Protein AF-L7FCU7-F1 (afdb_monomer_lite)

Secondary structure (DSSP, 8-state):
--SSSHHHHHHHHHHTTT---SSSB-SSGGG-SS-SS--S-----BPPPTT--------TT-------SSS--------EETTEEEEE-

pLDDT: mean 91.09, std 7.9, range [60.03, 97.75]

Structure (mmCIF, N/CA/C/O backbone):
data_AF-L7FCU7-F1
#
_entry.id   AF-L7FCU7-F1
#
loop_
_atom_site.group_PDB
_atom_site.id
_atom_site.type_symbol
_atom_site.label_atom_id
_atom_site.label_alt_id
_atom_site.label_comp_id
_atom_site.label_asym_id
_atom_site.label_entity_id
_atom_site.label_seq_id
_atom_site.pdbx_PDB_ins_code
_atom_site.Cartn_x
_atom_site.Cartn_y
_atom_site.Cartn_z
_atom_site.occupancy
_atom_site.B_iso_or_equiv
_atom_site.auth_seq_id
_atom_site.auth_comp_id
_atom_site.auth_asym_id
_atom_site.auth_atom_id
_atom_site.pdbx_PDB_model_num
ATOM 1 N N . MET A 1 1 ? -11.151 30.905 6.525 1.00 64.06 1 MET A N 1
ATOM 2 C CA . MET A 1 1 ? -12.054 29.745 6.703 1.00 64.06 1 MET A CA 1
ATOM 3 C C . MET A 1 1 ? -11.304 28.713 7.528 1.00 64.06 1 MET A C 1
ATOM 5 O O . MET A 1 1 ? -10.183 28.403 7.156 1.00 64.06 1 MET A O 1
ATOM 9 N N . GLY A 1 2 ? -11.846 28.275 8.666 1.00 87.19 2 GLY A N 1
ATOM 10 C CA . GLY A 1 2 ? -11.188 27.331 9.583 1.00 87.19 2 GLY A CA 1
ATOM 11 C C . GLY A 1 2 ? -12.038 26.084 9.823 1.00 87.19 2 GLY A C 1
ATOM 12 O O . GLY A 1 2 ? -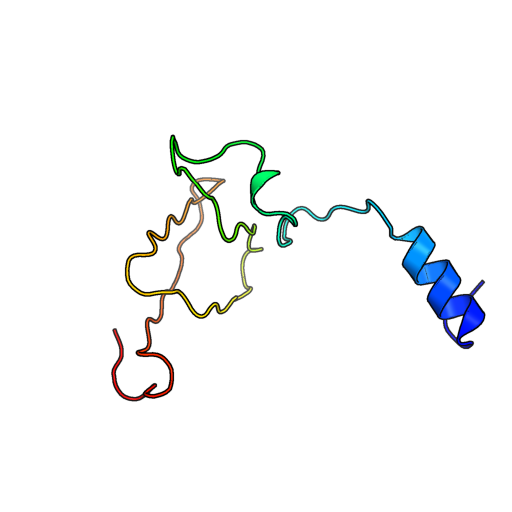13.199 26.031 9.425 1.00 87.19 2 GLY A O 1
ATOM 13 N N . THR A 1 3 ? -11.472 25.090 10.497 1.00 95.75 3 THR A N 1
ATOM 14 C CA . THR A 1 3 ? -12.103 23.783 10.752 1.00 95.75 3 THR A CA 1
ATOM 15 C C . THR A 1 3 ? -12.903 23.729 12.061 1.00 95.75 3 THR A C 1
ATOM 17 O O . THR A 1 3 ? -13.308 22.656 12.494 1.00 95.75 3 THR A O 1
ATOM 20 N N . SER A 1 4 ? -13.157 24.876 12.701 1.00 97.19 4 SER A N 1
ATOM 21 C CA . SER A 1 4 ? -13.840 24.965 14.002 1.00 97.19 4 SER A CA 1
ATOM 22 C C . SER A 1 4 ? -15.360 24.759 13.947 1.00 97.19 4 SER A C 1
ATOM 24 O O . SER A 1 4 ? -16.000 24.674 14.992 1.00 97.19 4 SER A O 1
ATOM 26 N N . THR A 1 5 ? -15.958 24.672 12.755 1.00 97.25 5 THR A N 1
ATOM 27 C CA . THR A 1 5 ? -17.368 24.297 12.557 1.00 97.25 5 THR A CA 1
ATOM 28 C C . THR A 1 5 ? -17.457 23.059 11.672 1.00 97.25 5 THR A C 1
ATOM 30 O O . THR A 1 5 ? -16.569 22.810 10.860 1.00 97.25 5 THR A O 1
ATOM 33 N N . THR A 1 6 ? -18.545 22.294 11.771 1.00 97.38 6 THR A N 1
ATOM 34 C CA . THR A 1 6 ? -18.756 21.101 10.930 1.00 97.38 6 THR A CA 1
ATOM 35 C C . THR A 1 6 ? -18.821 21.441 9.438 1.00 97.38 6 THR A C 1
ATOM 37 O O . THR A 1 6 ? -18.258 20.714 8.622 1.00 97.38 6 THR A O 1
ATOM 40 N N . TYR A 1 7 ? -19.440 22.570 9.072 1.00 97.50 7 TYR A N 1
ATOM 41 C CA . TYR A 1 7 ? -19.453 23.069 7.693 1.00 97.50 7 TYR A CA 1
ATOM 42 C C . TYR A 1 7 ? -18.051 23.459 7.213 1.00 97.50 7 TYR A C 1
ATOM 44 O O . TYR A 1 7 ? -17.633 23.005 6.152 1.00 97.50 7 TYR A O 1
ATOM 52 N N . GLY A 1 8 ? -17.295 24.213 8.018 1.00 97.69 8 GLY A N 1
ATOM 53 C CA . GLY A 1 8 ? -15.919 24.591 7.687 1.00 97.69 8 GLY A CA 1
ATOM 54 C C . GLY A 1 8 ? -14.977 23.388 7.586 1.00 97.69 8 GLY A C 1
ATOM 55 O O . GLY A 1 8 ? -14.157 23.327 6.675 1.00 97.69 8 GLY A O 1
ATOM 56 N N . ALA A 1 9 ? -15.132 22.392 8.463 1.00 96.62 9 ALA A N 1
ATOM 57 C CA . ALA A 1 9 ? -14.381 21.140 8.411 1.00 96.62 9 ALA A CA 1
ATOM 58 C C . ALA A 1 9 ? -14.706 20.319 7.154 1.00 96.62 9 ALA A C 1
ATOM 60 O O . ALA A 1 9 ? -13.794 19.815 6.501 1.00 96.62 9 ALA A O 1
ATOM 61 N N . ARG A 1 10 ? -15.987 20.222 6.773 1.00 96.75 10 ARG A N 1
ATOM 62 C CA . ARG A 1 10 ? -16.413 19.553 5.535 1.00 96.75 10 ARG A CA 1
ATOM 63 C C . ARG A 1 10 ? -15.845 20.245 4.299 1.00 96.75 10 ARG A C 1
ATOM 65 O O . ARG A 1 10 ? -15.332 19.571 3.411 1.00 96.75 10 ARG A O 1
ATOM 72 N N . ASP A 1 11 ? -15.955 21.567 4.231 1.00 97.31 11 ASP A N 1
ATOM 73 C CA . ASP A 1 11 ? -15.494 22.334 3.075 1.00 97.31 11 ASP A CA 1
ATOM 74 C C . ASP A 1 11 ? -13.959 22.271 2.968 1.00 97.31 11 ASP A C 1
ATOM 76 O O . ASP A 1 11 ? -13.430 22.061 1.879 1.00 97.31 11 ASP A O 1
ATOM 80 N N . HIS A 1 12 ? -13.248 22.322 4.102 1.00 95.69 12 HIS A N 1
ATOM 81 C CA . HIS A 1 12 ? -11.808 22.066 4.160 1.00 95.69 12 HIS A CA 1
ATOM 82 C C . HIS A 1 12 ? -11.450 20.658 3.667 1.00 95.69 12 HIS A C 1
ATOM 84 O O . HIS A 1 12 ? -10.530 20.522 2.870 1.00 95.69 12 HIS A O 1
ATOM 90 N N . ALA A 1 13 ? -12.165 19.617 4.107 1.00 93.94 13 ALA A N 1
ATOM 91 C CA . ALA A 1 13 ? -11.906 18.240 3.685 1.00 93.94 13 ALA A CA 1
ATOM 92 C C . ALA A 1 13 ? -12.099 18.050 2.173 1.00 93.94 13 ALA A C 1
ATOM 94 O O . ALA A 1 13 ? -11.260 17.435 1.525 1.00 93.94 13 ALA A O 1
ATOM 95 N N . ARG A 1 14 ? -13.157 18.633 1.596 1.00 95.56 14 ARG A N 1
ATOM 96 C CA . ARG A 1 14 ? -13.385 18.616 0.141 1.00 95.56 14 ARG A CA 1
ATOM 97 C C . ARG A 1 14 ? -12.296 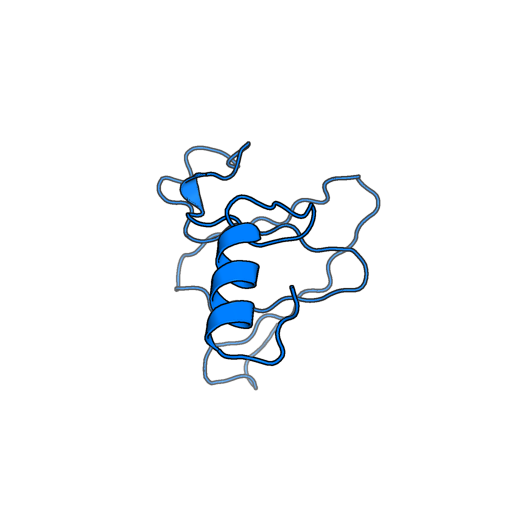19.357 -0.627 1.00 95.56 14 ARG A C 1
ATOM 99 O O . ARG A 1 14 ? -11.917 18.924 -1.702 1.00 95.56 14 ARG A O 1
ATOM 106 N N . ALA A 1 15 ? -11.754 20.436 -0.067 1.00 95.69 15 ALA A N 1
ATOM 107 C CA . ALA A 1 15 ? -10.634 21.145 -0.678 1.00 95.69 15 ALA A CA 1
ATOM 108 C C . ALA A 1 15 ? -9.323 20.332 -0.698 1.00 95.69 15 ALA A C 1
ATOM 110 O O . ALA A 1 15 ? -8.420 20.693 -1.444 1.00 95.69 15 ALA A O 1
ATOM 111 N N . GLN A 1 16 ? -9.207 19.256 0.097 1.00 92.69 16 GLN A N 1
ATOM 112 C CA . GLN A 1 16 ? -8.064 18.331 0.046 1.00 92.69 16 GLN A CA 1
ATOM 113 C C . GLN A 1 16 ? -8.231 17.222 -1.007 1.00 92.69 16 GLN A C 1
ATOM 115 O O . GLN A 1 16 ? -7.321 16.414 -1.184 1.00 92.69 16 GLN A O 1
ATOM 120 N N . GLU A 1 17 ? -9.381 17.131 -1.685 1.00 91.88 17 GLU A N 1
ATOM 121 C CA . GLU A 1 17 ? -9.614 16.112 -2.711 1.00 91.88 17 GLU A CA 1
ATOM 122 C C . GLU A 1 17 ? -8.554 16.197 -3.820 1.00 91.88 17 GLU A C 1
ATOM 124 O O . GLU A 1 17 ? -8.253 17.271 -4.339 1.00 91.88 17 GLU A O 1
ATOM 129 N N . GLY A 1 18 ? -7.961 15.052 -4.167 1.00 88.44 18 GLY A N 1
ATOM 130 C CA . GLY A 1 18 ? -6.893 14.964 -5.166 1.00 88.44 18 GLY A CA 1
ATOM 131 C C . GLY A 1 18 ? -5.501 15.373 -4.672 1.00 88.44 18 GLY A C 1
ATOM 132 O O . GLY A 1 18 ? -4.538 15.211 -5.420 1.00 88.44 18 GLY A O 1
ATOM 133 N N . ALA A 1 19 ? -5.354 15.857 -3.432 1.00 91.12 19 ALA A N 1
ATOM 134 C CA . ALA A 1 19 ? -4.037 16.097 -2.850 1.00 91.12 19 ALA A CA 1
ATOM 135 C C . ALA A 1 19 ? -3.282 14.769 -2.674 1.00 91.12 19 ALA A C 1
ATOM 137 O O . ALA A 1 19 ? -3.803 13.818 -2.089 1.00 91.12 19 ALA A O 1
ATOM 138 N N . GLN A 1 20 ? -2.043 14.720 -3.164 1.00 90.44 20 GLN A N 1
ATOM 139 C CA . GLN A 1 20 ? -1.175 13.548 -3.077 1.00 90.44 20 GLN A CA 1
ATOM 140 C C . GLN A 1 20 ? 0.083 13.872 -2.274 1.00 90.44 20 GLN A C 1
ATOM 142 O O . GLN A 1 20 ? 0.721 14.905 -2.478 1.00 90.44 20 GLN A O 1
ATOM 147 N N . ALA A 1 21 ? 0.437 12.972 -1.364 1.00 92.06 21 ALA A N 1
ATOM 148 C CA . ALA A 1 21 ? 1.710 12.960 -0.664 1.00 92.06 21 ALA A CA 1
ATOM 149 C C . ALA A 1 21 ? 2.592 11.847 -1.240 1.00 92.06 21 ALA A C 1
ATOM 151 O O . ALA A 1 21 ? 2.086 10.833 -1.712 1.00 92.06 21 ALA A O 1
ATOM 152 N N . GLU A 1 22 ? 3.913 12.016 -1.164 1.00 90.62 22 GLU A N 1
ATOM 153 C CA . GLU A 1 22 ? 4.857 10.986 -1.619 1.00 90.62 22 GLU A CA 1
ATOM 154 C C . GLU A 1 22 ? 4.660 9.664 -0.859 1.00 90.62 22 GLU A C 1
ATOM 156 O O . GLU A 1 22 ? 4.656 8.594 -1.463 1.00 90.62 22 GLU A O 1
ATOM 161 N N . ALA A 1 23 ? 4.465 9.749 0.460 1.00 93.81 23 ALA A N 1
ATOM 162 C CA . ALA A 1 23 ? 4.233 8.612 1.341 1.00 93.81 23 ALA A CA 1
ATOM 163 C C . ALA A 1 23 ? 2.753 8.523 1.732 1.00 93.81 23 ALA A C 1
ATOM 165 O O . ALA A 1 23 ? 2.324 9.127 2.718 1.00 93.81 23 ALA A O 1
ATOM 166 N N . MET A 1 24 ? 1.967 7.804 0.931 1.00 93.88 24 MET A N 1
ATOM 167 C CA . MET A 1 24 ? 0.566 7.509 1.223 1.00 93.88 24 MET A CA 1
ATOM 168 C C . MET A 1 24 ? 0.094 6.218 0.533 1.00 93.88 24 MET A C 1
ATOM 170 O O . MET A 1 24 ? 0.711 5.782 -0.446 1.00 93.88 24 MET A O 1
ATOM 174 N N . PRO A 1 25 ? -1.018 5.614 0.991 1.00 94.06 25 PRO A N 1
ATOM 175 C CA . PRO A 1 25 ? -1.701 4.561 0.249 1.00 94.06 25 PRO A CA 1
ATOM 176 C C . PRO A 1 25 ? -2.259 5.071 -1.083 1.00 94.06 25 PRO A C 1
ATOM 178 O O . PRO A 1 25 ? -2.854 6.148 -1.139 1.00 94.06 25 PRO A O 1
ATOM 181 N N . VAL A 1 26 ? -2.152 4.260 -2.135 1.00 92.94 26 VAL A N 1
ATOM 182 C CA . VAL A 1 26 ? -2.821 4.516 -3.417 1.00 92.94 26 VAL A CA 1
ATOM 183 C C . VAL A 1 26 ? -4.187 3.837 -3.418 1.00 92.94 26 VAL A C 1
ATOM 185 O O . VAL A 1 26 ? -4.305 2.635 -3.163 1.00 92.94 26 VAL A O 1
ATOM 188 N N . VAL A 1 27 ? -5.236 4.624 -3.669 1.00 91.62 27 VAL A N 1
ATOM 189 C CA . VAL A 1 27 ? -6.632 4.179 -3.605 1.00 91.62 27 VAL A CA 1
ATOM 190 C C . VAL A 1 27 ? -7.385 4.661 -4.851 1.00 91.62 27 VAL A C 1
ATOM 192 O O . VAL A 1 27 ? -7.545 5.871 -4.999 1.00 91.62 27 VAL A O 1
ATOM 195 N N . PRO A 1 28 ? -7.909 3.747 -5.692 1.00 91.12 28 PRO A N 1
ATOM 196 C CA . PRO A 1 28 ? -7.764 2.288 -5.628 1.00 91.12 28 PRO A CA 1
ATOM 197 C C . PRO A 1 28 ? -6.323 1.823 -5.893 1.00 91.12 28 PRO A C 1
ATOM 199 O O . PRO A 1 28 ? -5.589 2.448 -6.645 1.00 91.12 28 PRO A O 1
ATOM 202 N N . ALA A 1 29 ? -5.923 0.677 -5.331 1.00 91.44 29 ALA A N 1
ATOM 203 C CA . ALA A 1 29 ? -4.563 0.149 -5.507 1.00 91.44 29 ALA A CA 1
ATOM 204 C C . ALA A 1 29 ? -4.194 -0.097 -6.984 1.00 91.44 29 ALA A C 1
ATOM 206 O O . ALA A 1 29 ? -3.027 -0.016 -7.349 1.00 91.44 29 ALA A O 1
ATOM 207 N N . ALA A 1 30 ? -5.185 -0.350 -7.843 1.00 88.25 30 ALA A N 1
ATOM 208 C CA . ALA A 1 30 ? -4.995 -0.487 -9.285 1.00 88.25 30 ALA A CA 1
ATOM 209 C C . ALA A 1 30 ? -4.384 0.761 -9.956 1.00 88.25 30 ALA A C 1
ATOM 211 O O . ALA A 1 30 ? -3.793 0.623 -11.023 1.00 88.25 30 ALA A O 1
ATOM 212 N N . ASP A 1 31 ? -4.462 1.933 -9.319 1.00 90.19 31 ASP A N 1
ATOM 213 C CA . ASP A 1 31 ? -3.899 3.187 -9.832 1.00 90.19 31 ASP A CA 1
ATOM 214 C C . ASP A 1 31 ? -2.396 3.331 -9.529 1.00 90.19 31 ASP A C 1
ATOM 216 O O . ASP A 1 31 ? -1.791 4.364 -9.821 1.00 90.19 31 ASP A O 1
ATOM 220 N N . TRP A 1 32 ? -1.760 2.309 -8.940 1.00 90.50 32 TRP A N 1
ATOM 221 C CA . TRP A 1 32 ? -0.317 2.315 -8.717 1.00 90.50 32 TRP A CA 1
ATOM 222 C C . TRP A 1 32 ? 0.434 2.453 -10.058 1.00 90.50 32 TRP A C 1
ATOM 224 O O . TRP A 1 32 ? 0.245 1.622 -10.948 1.00 90.50 32 TRP A O 1
ATOM 234 N N . PRO A 1 33 ? 1.319 3.456 -10.220 1.00 85.12 33 PRO A N 1
ATOM 235 C CA . PRO A 1 33 ? 1.802 3.881 -11.538 1.00 85.12 33 PRO A CA 1
ATOM 236 C C . PRO A 1 33 ? 2.716 2.867 -12.239 1.00 85.12 33 PRO A C 1
ATOM 238 O O . PRO A 1 33 ? 2.807 2.863 -13.465 1.00 85.12 33 PRO A O 1
ATOM 241 N N . ALA A 1 34 ? 3.401 2.008 -11.481 1.00 84.25 34 ALA A N 1
ATOM 242 C CA . ALA A 1 34 ? 4.332 1.014 -12.013 1.00 84.25 34 ALA A CA 1
ATOM 243 C C . ALA A 1 34 ? 4.107 -0.347 -11.330 1.00 84.25 34 ALA A C 1
ATOM 245 O O . ALA A 1 34 ? 4.863 -0.722 -10.426 1.00 84.25 34 ALA A O 1
ATOM 246 N N . PRO A 1 35 ? 3.033 -1.078 -11.684 1.00 82.06 35 PRO A N 1
ATOM 247 C CA . PRO A 1 35 ? 2.706 -2.335 -11.032 1.00 82.06 35 PRO A CA 1
ATOM 248 C C . PRO A 1 35 ? 3.756 -3.419 -11.357 1.00 82.06 35 PRO A C 1
ATOM 250 O O . PRO A 1 35 ? 4.181 -3.549 -12.505 1.00 82.06 35 PRO A O 1
ATOM 253 N N . PRO A 1 36 ? 4.178 -4.225 -10.365 1.00 74.44 36 PRO A N 1
ATOM 254 C CA . PRO A 1 36 ? 5.362 -5.083 -10.461 1.00 74.44 36 PRO A CA 1
ATOM 255 C C . PRO A 1 36 ? 5.378 -6.267 -11.462 1.00 74.44 36 PRO A C 1
ATOM 257 O O . PRO A 1 36 ? 6.393 -6.966 -11.505 1.00 74.44 36 PRO A O 1
ATOM 260 N N . CYS A 1 37 ? 4.299 -6.518 -12.213 1.00 66.75 37 CYS A N 1
ATOM 261 C CA . CYS A 1 37 ? 4.125 -7.359 -13.422 1.00 66.75 37 CYS A CA 1
ATOM 262 C C . CYS A 1 37 ? 2.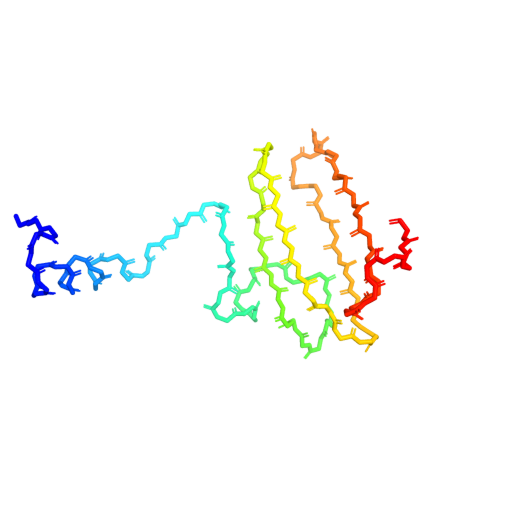615 -7.668 -13.556 1.00 66.75 37 CYS A C 1
ATOM 264 O O . CYS A 1 37 ? 1.813 -6.926 -12.991 1.00 66.75 37 CYS A O 1
ATOM 266 N N . ALA A 1 38 ? 2.207 -8.735 -14.267 1.00 62.84 38 ALA A N 1
ATOM 267 C CA . ALA A 1 38 ? 0.823 -9.223 -14.396 1.00 62.84 38 ALA A CA 1
ATOM 268 C C . ALA A 1 38 ? 0.226 -9.716 -13.057 1.00 62.84 38 ALA A C 1
ATOM 270 O O . ALA A 1 38 ? -0.275 -10.832 -12.960 1.00 62.84 38 ALA A O 1
ATOM 271 N N . ALA A 1 39 ? 0.264 -8.881 -12.017 1.00 60.03 39 ALA A N 1
ATOM 272 C CA . ALA A 1 39 ? -0.239 -9.151 -10.678 1.00 60.03 39 ALA A CA 1
ATOM 273 C C . ALA A 1 39 ? -1.733 -9.504 -10.668 1.00 60.03 39 ALA A C 1
ATOM 275 O O . ALA A 1 39 ? -2.233 -9.950 -9.643 1.00 60.03 39 ALA A O 1
ATOM 276 N N . GLY A 1 40 ? -2.442 -9.312 -11.789 1.00 61.53 40 GLY A N 1
ATOM 277 C CA . GLY A 1 40 ? -3.829 -9.716 -12.032 1.00 61.53 40 GLY A CA 1
ATOM 278 C C . GLY A 1 40 ? -4.855 -8.937 -11.209 1.00 61.53 40 GLY A C 1
ATOM 279 O O . GLY A 1 40 ? -5.949 -8.679 -11.692 1.00 61.53 40 GLY A O 1
ATOM 280 N N . HIS A 1 41 ? -4.490 -8.534 -9.991 1.00 77.12 41 HIS A N 1
ATOM 281 C CA . HIS A 1 41 ? -5.293 -7.826 -9.014 1.00 77.12 41 HIS A CA 1
ATOM 282 C C . HIS A 1 41 ? -4.378 -7.274 -7.903 1.00 77.12 41 HIS A C 1
ATOM 284 O O . HIS A 1 41 ? -4.075 -7.961 -6.926 1.00 77.12 41 HIS A O 1
ATOM 290 N N . LEU A 1 42 ? -3.924 -6.021 -8.026 1.00 89.06 42 LEU A N 1
ATOM 291 C CA . LEU A 1 42 ? -3.250 -5.356 -6.909 1.00 89.06 42 LEU A CA 1
ATOM 292 C C . LEU A 1 42 ? -4.302 -5.005 -5.851 1.00 89.06 42 LEU A C 1
ATOM 294 O O . LEU A 1 42 ? -5.221 -4.233 -6.111 1.00 89.06 42 LEU A O 1
ATOM 298 N N . VAL A 1 43 ? -4.197 -5.612 -4.669 1.00 90.81 43 VAL A N 1
ATOM 299 C CA . VAL A 1 43 ? -5.176 -5.432 -3.577 1.00 90.81 43 VAL A CA 1
ATOM 300 C C . VAL A 1 43 ? -4.791 -4.318 -2.602 1.00 90.81 43 VAL A C 1
ATOM 302 O O . VAL A 1 43 ? -5.621 -3.868 -1.813 1.00 90.81 43 VAL A O 1
ATOM 305 N N . TRP A 1 44 ? -3.530 -3.887 -2.633 1.00 92.38 44 TRP A N 1
ATOM 306 C CA . TRP A 1 44 ? -2.983 -2.825 -1.794 1.00 92.38 44 TRP A CA 1
ATOM 307 C C . TRP A 1 44 ? -1.657 -2.323 -2.379 1.00 92.38 44 TRP A C 1
ATOM 309 O O . TRP A 1 44 ? -0.870 -3.124 -2.884 1.00 92.38 44 TRP A O 1
ATOM 319 N N . ALA A 1 45 ? -1.428 -1.013 -2.296 1.00 93.81 45 ALA A N 1
ATOM 320 C CA . ALA A 1 45 ? -0.167 -0.360 -2.629 1.00 93.81 45 ALA A CA 1
ATOM 321 C C . ALA A 1 45 ? -0.002 0.909 -1.785 1.00 93.81 45 ALA A C 1
ATOM 323 O O . ALA A 1 45 ? -0.962 1.658 -1.591 1.00 93.81 45 ALA A O 1
ATOM 324 N N . GLU A 1 46 ? 1.204 1.139 -1.274 1.00 94.75 46 GLU A N 1
ATOM 325 C CA . GLU A 1 46 ? 1.528 2.272 -0.408 1.00 94.75 46 GLU A CA 1
ATOM 326 C C . GLU A 1 46 ? 3.033 2.552 -0.448 1.00 94.75 46 GLU A C 1
ATOM 328 O O . GLU A 1 46 ? 3.843 1.622 -0.457 1.00 94.75 46 GLU A O 1
ATOM 333 N N . THR A 1 47 ? 3.398 3.833 -0.425 1.00 95.12 47 THR A N 1
ATOM 334 C CA . THR A 1 47 ? 4.778 4.271 -0.188 1.00 95.12 47 THR A CA 1
ATOM 335 C C . THR A 1 47 ? 4.955 4.596 1.290 1.00 95.12 47 THR A C 1
ATOM 337 O O . THR A 1 47 ? 4.190 5.379 1.852 1.00 95.12 47 THR A O 1
ATOM 340 N N . LEU A 1 48 ? 5.995 4.044 1.913 1.00 93.56 48 LEU A N 1
ATOM 341 C CA . LEU A 1 48 ? 6.315 4.29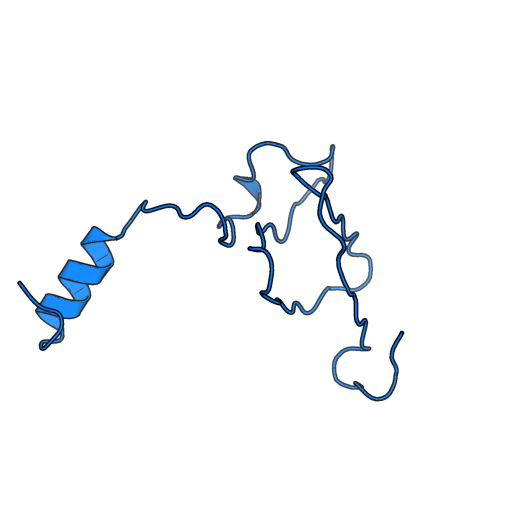3 3.317 1.00 93.56 48 LEU A CA 1
ATOM 342 C C . LEU A 1 48 ? 7.463 5.290 3.437 1.00 93.56 48 LEU A C 1
ATOM 344 O O . LEU A 1 48 ? 8.536 5.086 2.873 1.00 93.56 48 LEU A O 1
ATOM 348 N N . ALA A 1 49 ? 7.247 6.353 4.208 1.00 93.44 49 ALA A N 1
ATOM 349 C CA . ALA A 1 49 ? 8.312 7.285 4.550 1.00 93.44 49 ALA A CA 1
ATOM 350 C C . ALA A 1 49 ? 9.333 6.626 5.493 1.00 93.44 49 ALA A C 1
ATOM 352 O O . ALA A 1 49 ? 8.969 5.887 6.411 1.00 93.44 49 ALA A O 1
ATOM 353 N N . GLY A 1 50 ? 10.615 6.952 5.318 1.00 91.81 50 GLY A N 1
ATOM 354 C CA . GLY A 1 50 ? 11.675 6.509 6.227 1.00 91.81 50 GLY A CA 1
ATOM 355 C C . GLY A 1 50 ? 11.382 6.883 7.686 1.00 91.81 50 GLY A C 1
ATOM 356 O O . GLY A 1 50 ? 10.786 7.924 7.963 1.00 91.81 50 GLY A O 1
ATOM 357 N N . GLY A 1 51 ? 11.761 6.011 8.623 1.00 92.31 51 GLY A N 1
ATOM 358 C CA . GLY A 1 51 ? 11.509 6.205 10.057 1.00 92.31 51 GLY A CA 1
ATOM 359 C C . GLY A 1 51 ? 10.055 5.993 10.500 1.00 92.31 51 GLY A C 1
ATOM 360 O O . GLY A 1 51 ? 9.749 6.202 11.671 1.00 92.31 51 GLY A O 1
ATOM 361 N N . ASN A 1 52 ? 9.169 5.570 9.595 1.00 93.69 52 ASN A N 1
ATOM 362 C CA . ASN A 1 52 ? 7.781 5.232 9.905 1.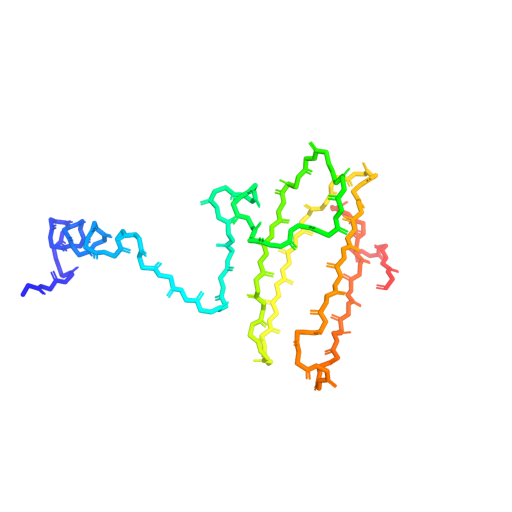00 93.69 52 ASN A CA 1
ATOM 363 C C . ASN A 1 52 ? 7.549 3.716 9.849 1.00 93.69 52 ASN A C 1
ATOM 365 O O . ASN A 1 52 ? 8.451 2.931 9.557 1.00 93.69 52 ASN A O 1
ATOM 369 N N . TYR A 1 53 ? 6.320 3.305 10.147 1.00 94.44 53 TYR A N 1
ATOM 370 C CA . TYR A 1 53 ? 5.873 1.919 10.095 1.00 94.44 53 TYR A CA 1
ATOM 371 C C . TYR A 1 53 ? 4.469 1.838 9.490 1.00 94.44 53 TYR A C 1
ATOM 373 O O . TYR A 1 53 ? 3.711 2.806 9.514 1.00 94.44 53 TYR A O 1
ATOM 381 N N . THR A 1 54 ? 4.111 0.657 8.991 1.00 94.81 54 THR A N 1
ATOM 382 C CA . THR A 1 54 ? 2.737 0.311 8.609 1.00 94.81 54 THR A CA 1
ATOM 383 C C . THR A 1 54 ? 2.411 -1.100 9.087 1.00 94.81 54 THR A C 1
ATOM 385 O O . THR A 1 54 ? 3.302 -1.861 9.468 1.00 94.81 54 THR A O 1
ATOM 388 N N . HIS A 1 55 ? 1.131 -1.455 9.069 1.00 94.62 55 HIS A N 1
ATOM 389 C CA . HIS A 1 55 ? 0.672 -2.815 9.312 1.00 94.62 55 HIS A CA 1
ATOM 390 C C . HIS A 1 55 ? -0.488 -3.146 8.376 1.00 94.62 55 HIS A C 1
ATOM 392 O O . HIS A 1 55 ? -1.323 -2.298 8.054 1.00 94.62 55 HIS A O 1
ATOM 398 N N . ARG A 1 56 ? -0.561 -4.405 7.945 1.00 94.81 56 ARG A N 1
ATOM 399 C CA . ARG A 1 56 ? -1.623 -4.880 7.062 1.00 94.81 56 ARG A CA 1
ATOM 400 C C . ARG A 1 56 ? -1.917 -6.344 7.349 1.00 94.81 56 ARG A C 1
ATOM 402 O O . ARG A 1 56 ? -1.000 -7.155 7.435 1.00 94.81 56 ARG A O 1
ATOM 409 N N . VAL A 1 57 ? -3.198 -6.681 7.465 1.00 95.50 57 VAL A N 1
ATOM 410 C CA . VAL A 1 57 ? -3.645 -8.078 7.437 1.00 95.50 57 VAL A CA 1
ATOM 411 C C . VAL A 1 57 ? -3.728 -8.508 5.976 1.00 95.50 57 VAL A C 1
ATOM 413 O O . VAL A 1 57 ? -4.374 -7.839 5.169 1.00 95.50 57 VAL A O 1
ATOM 416 N N . LEU A 1 58 ? -3.060 -9.608 5.636 1.00 92.94 58 LEU A N 1
ATOM 417 C CA . LEU A 1 58 ? -3.026 -10.159 4.284 1.00 92.94 58 LEU A CA 1
ATOM 418 C C . LEU A 1 58 ? -3.839 -11.452 4.222 1.00 92.94 58 LEU A C 1
ATOM 420 O O . LEU A 1 58 ? -3.852 -12.241 5.169 1.00 92.94 58 LEU A O 1
ATOM 424 N N . ALA A 1 59 ? -4.508 -11.680 3.093 1.00 93.56 59 ALA A N 1
ATOM 425 C CA . 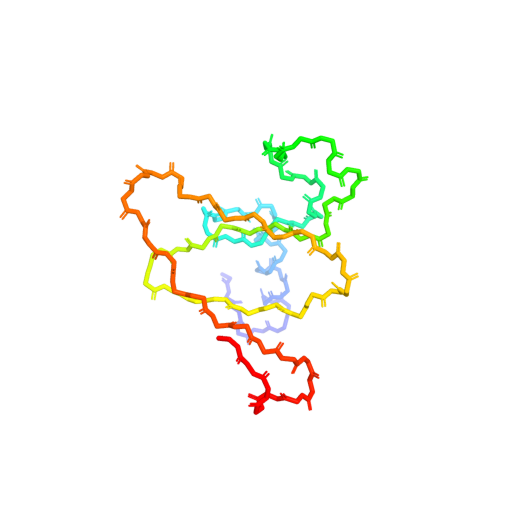ALA A 1 59 ? -5.168 -12.951 2.845 1.00 93.56 59 ALA A CA 1
ATOM 426 C C . ALA A 1 59 ? -4.123 -14.048 2.583 1.00 93.56 59 ALA A C 1
ATOM 428 O O . ALA A 1 59 ? -3.013 -13.798 2.107 1.00 93.56 59 ALA A O 1
ATOM 429 N N . ARG A 1 60 ? -4.485 -15.302 2.866 1.00 92.88 60 ARG A N 1
ATOM 430 C CA . ARG A 1 60 ? -3.649 -16.449 2.494 1.00 92.88 60 ARG A CA 1
ATOM 431 C C . ARG A 1 60 ? -3.436 -16.452 0.976 1.00 92.88 60 ARG A C 1
ATOM 433 O O . ARG A 1 60 ? -4.402 -16.368 0.227 1.00 92.88 60 ARG A O 1
ATOM 440 N N . GLY A 1 61 ? -2.186 -16.614 0.546 1.00 90.88 61 GLY A N 1
ATOM 441 C CA . GLY A 1 61 ? -1.817 -16.643 -0.873 1.00 90.88 61 GLY A CA 1
ATOM 442 C C . GLY A 1 61 ? -1.508 -15.271 -1.478 1.00 90.88 61 GLY A C 1
ATOM 443 O O . GLY A 1 61 ? -1.158 -15.211 -2.651 1.00 90.88 61 GLY A O 1
ATOM 444 N N . THR A 1 62 ? -1.599 -14.180 -0.708 1.00 90.25 62 THR A N 1
ATOM 445 C CA . THR A 1 62 ? -1.118 -12.866 -1.151 1.00 90.25 62 THR A CA 1
ATOM 446 C C . THR A 1 62 ? 0.409 -12.856 -1.273 1.00 90.25 62 THR A C 1
ATOM 448 O O . THR A 1 62 ? 1.112 -13.230 -0.335 1.00 90.25 62 THR A O 1
ATOM 451 N N . GLU A 1 63 ? 0.917 -12.379 -2.410 1.00 90.19 63 GLU A N 1
ATOM 452 C CA . GLU A 1 63 ? 2.332 -12.049 -2.599 1.00 90.19 63 GLU A CA 1
ATOM 453 C C . GLU A 1 63 ? 2.592 -10.613 -2.122 1.00 90.19 63 GLU A C 1
ATOM 455 O O . GLU A 1 63 ? 1.885 -9.684 -2.517 1.00 90.19 63 GLU A O 1
ATOM 460 N N . LEU A 1 64 ? 3.607 -10.428 -1.274 1.00 90.19 64 LEU A N 1
ATOM 461 C CA . LEU A 1 64 ? 4.072 -9.112 -0.839 1.00 90.19 64 LEU A CA 1
ATOM 462 C C . LEU A 1 64 ? 5.398 -8.790 -1.528 1.00 90.19 64 LEU A C 1
ATOM 464 O O . LEU A 1 64 ? 6.367 -9.537 -1.392 1.00 90.19 64 LEU A O 1
ATOM 468 N N . ARG A 1 65 ? 5.458 -7.641 -2.207 1.00 90.81 65 ARG A N 1
ATOM 469 C CA . ARG A 1 65 ? 6.701 -7.076 -2.734 1.00 90.81 65 ARG A CA 1
ATOM 470 C C . ARG A 1 65 ? 7.069 -5.822 -1.960 1.00 90.81 65 ARG A C 1
ATOM 472 O O . ARG A 1 65 ? 6.247 -4.927 -1.801 1.00 90.81 65 ARG A O 1
ATOM 479 N N . LEU A 1 66 ? 8.322 -5.761 -1.526 1.00 91.75 66 LEU A N 1
ATOM 480 C CA . LEU A 1 66 ? 8.930 -4.574 -0.941 1.00 91.75 66 LEU A CA 1
ATOM 481 C C . LEU A 1 66 ? 9.985 -4.069 -1.912 1.00 91.75 66 LEU A C 1
ATOM 483 O O . LEU A 1 66 ? 10.775 -4.850 -2.443 1.00 91.75 66 LEU A O 1
ATOM 487 N N . THR A 1 67 ? 9.964 -2.772 -2.182 1.00 91.81 67 THR A N 1
ATOM 488 C CA . THR A 1 67 ? 10.891 -2.137 -3.113 1.00 91.81 67 THR A CA 1
ATOM 489 C C . THR A 1 67 ? 11.522 -0.956 -2.413 1.00 91.81 67 THR A C 1
ATOM 491 O O . THR A 1 67 ? 10.830 -0.020 -2.021 1.00 91.81 67 THR A O 1
ATOM 494 N N . ASP A 1 68 ? 12.838 -1.018 -2.255 1.00 93.31 68 ASP A N 1
ATOM 495 C CA . ASP A 1 68 ? 13.620 0.156 -1.914 1.00 93.31 68 ASP A CA 1
ATOM 496 C C . ASP A 1 68 ? 13.693 1.056 -3.152 1.00 93.31 68 ASP A C 1
ATOM 498 O O . ASP A 1 68 ? 14.324 0.717 -4.153 1.00 93.31 68 ASP A O 1
ATOM 502 N N . LEU A 1 69 ? 12.975 2.178 -3.096 1.00 91.06 69 LEU A N 1
ATOM 503 C CA . LEU A 1 69 ? 12.828 3.096 -4.223 1.00 91.06 69 LEU A CA 1
ATOM 504 C C . LEU A 1 69 ? 14.115 3.868 -4.533 1.00 91.06 69 LEU A C 1
ATOM 506 O O . LEU A 1 69 ? 14.272 4.346 -5.656 1.00 91.06 69 LEU A O 1
ATOM 510 N N . ARG A 1 70 ? 15.003 4.036 -3.546 1.00 92.19 70 ARG A N 1
ATOM 511 C CA . ARG A 1 70 ? 16.189 4.902 -3.646 1.00 92.19 70 ARG A CA 1
ATOM 512 C C . ARG A 1 70 ? 17.506 4.138 -3.487 1.00 92.19 70 ARG A C 1
ATOM 514 O O . ARG A 1 70 ? 18.550 4.673 -3.848 1.00 92.19 70 ARG A O 1
ATOM 521 N N . GLY A 1 71 ? 17.458 2.884 -3.044 1.00 95.44 71 GLY A N 1
ATOM 522 C CA . GLY A 1 71 ? 18.630 2.021 -2.878 1.00 95.44 71 GLY A CA 1
ATOM 523 C C . GLY A 1 71 ? 19.390 2.255 -1.568 1.00 95.44 71 GLY A C 1
ATOM 524 O O . GLY A 1 71 ? 20.518 1.781 -1.432 1.00 95.44 71 GLY A O 1
ATOM 525 N N . ASP A 1 72 ? 18.810 3.015 -0.638 1.00 94.81 72 ASP A N 1
ATOM 526 C CA . ASP A 1 72 ? 19.388 3.383 0.654 1.00 94.81 72 ASP A CA 1
ATOM 527 C C . ASP A 1 72 ? 18.497 3.004 1.853 1.00 94.81 72 ASP A C 1
ATOM 529 O O . ASP A 1 72 ? 18.739 3.454 2.977 1.00 94.81 72 ASP A O 1
ATOM 533 N N . ALA A 1 73 ? 17.490 2.150 1.643 1.00 93.00 73 ALA A N 1
ATOM 534 C CA . ALA A 1 73 ? 16.525 1.751 2.658 1.00 93.00 73 ALA A CA 1
ATOM 535 C C . ALA A 1 73 ? 16.628 0.264 3.037 1.00 93.00 73 ALA A C 1
ATOM 537 O O . ALA A 1 73 ? 16.807 -0.626 2.209 1.00 93.00 73 ALA A O 1
ATOM 538 N N . CYS A 1 74 ? 16.399 -0.019 4.320 1.00 93.44 74 CYS A N 1
ATOM 539 C CA . CYS A 1 74 ? 16.187 -1.368 4.843 1.00 93.44 74 CYS A CA 1
ATOM 540 C C . CYS A 1 74 ? 14.842 -1.426 5.569 1.00 93.44 74 CYS A C 1
ATOM 542 O O . CYS A 1 74 ? 14.533 -0.557 6.385 1.00 93.44 74 CYS A O 1
ATOM 544 N N . ALA A 1 75 ? 14.056 -2.471 5.308 1.00 93.19 75 ALA A N 1
ATOM 545 C CA . ALA A 1 75 ? 12.795 -2.711 5.999 1.00 93.19 75 ALA A CA 1
ATOM 546 C C . ALA A 1 75 ? 12.973 -3.753 7.109 1.00 93.19 75 ALA A C 1
ATOM 548 O O . ALA A 1 75 ? 13.500 -4.842 6.877 1.00 93.19 75 ALA A O 1
ATOM 549 N N . HIS A 1 76 ? 12.474 -3.443 8.305 1.00 94.31 76 HIS A N 1
ATOM 550 C CA . HIS A 1 76 ? 12.277 -4.433 9.359 1.00 94.31 76 HIS A CA 1
ATOM 551 C C . HIS A 1 76 ? 10.863 -5.000 9.244 1.00 94.31 76 HIS A C 1
ATOM 553 O O . HIS A 1 76 ? 9.888 -4.250 9.278 1.00 94.31 76 HIS A O 1
ATOM 559 N N . LEU A 1 77 ? 10.752 -6.319 9.100 1.00 94.31 77 LEU A N 1
ATOM 560 C CA . LEU A 1 77 ? 9.478 -7.011 8.931 1.00 94.31 77 LEU A CA 1
ATOM 561 C C . LEU A 1 77 ? 9.208 -7.896 10.135 1.00 94.31 77 LEU A C 1
ATOM 563 O O . LEU A 1 77 ? 10.090 -8.617 10.591 1.00 94.31 77 LEU A O 1
ATOM 567 N N . LEU A 1 78 ? 7.967 -7.850 10.603 1.00 95.56 78 LEU A N 1
ATOM 568 C CA . LEU A 1 78 ? 7.424 -8.762 11.597 1.00 95.56 78 LEU A CA 1
ATOM 569 C C . LEU A 1 78 ? 6.188 -9.400 10.977 1.00 95.56 78 LEU A C 1
ATOM 571 O O . LEU A 1 78 ? 5.283 -8.680 10.543 1.00 95.56 78 LEU A O 1
ATOM 575 N N . LEU A 1 79 ? 6.146 -10.730 10.906 1.00 95.69 79 LEU A N 1
ATOM 576 C CA . LEU A 1 79 ? 4.993 -11.439 10.357 1.00 95.69 79 LEU A CA 1
ATOM 577 C C . LEU A 1 79 ? 4.302 -12.208 11.469 1.00 95.69 79 LEU A C 1
ATOM 579 O O . LEU A 1 79 ? 4.896 -13.065 12.112 1.00 95.69 79 LEU A O 1
ATOM 583 N N . PHE A 1 80 ? 3.018 -11.930 11.654 1.00 97.00 80 PHE A N 1
ATOM 584 C CA . PHE A 1 80 ? 2.186 -12.570 12.662 1.00 97.00 80 PHE A CA 1
ATOM 585 C C . PHE A 1 80 ? 1.105 -13.403 11.989 1.00 97.00 80 PHE A C 1
ATOM 587 O O . PHE A 1 80 ? 0.546 -13.005 10.963 1.00 97.00 80 PHE A O 1
ATOM 594 N N . VAL A 1 81 ? 0.747 -14.527 12.603 1.00 96.62 81 VAL A N 1
ATOM 595 C CA . VAL A 1 81 ? -0.512 -15.191 12.277 1.00 96.62 81 VAL A CA 1
ATOM 596 C C . VAL A 1 81 ? -1.655 -14.303 12.770 1.00 96.62 81 VAL A C 1
ATOM 598 O O . VAL A 1 81 ? -1.716 -13.957 13.953 1.00 96.62 81 VAL A O 1
ATOM 601 N N . ALA A 1 82 ? -2.558 -13.924 11.862 1.00 95.75 82 ALA A N 1
ATOM 602 C CA . ALA A 1 82 ? -3.726 -13.113 12.200 1.00 95.75 82 ALA A CA 1
ATOM 603 C C . ALA A 1 82 ? -4.513 -13.754 13.357 1.00 95.75 82 ALA A C 1
ATOM 605 O O . ALA A 1 82 ? -4.672 -14.976 13.409 1.00 95.75 82 ALA A O 1
ATOM 606 N N . ASP A 1 83 ? -4.932 -12.920 14.311 1.00 94.62 83 ASP A N 1
ATOM 607 C CA . ASP A 1 83 ? -5.641 -13.297 15.544 1.00 94.62 83 ASP A CA 1
ATOM 608 C C . ASP A 1 83 ? -4.864 -14.216 16.513 1.00 94.62 83 ASP A C 1
ATOM 610 O O . ASP A 1 83 ? -5.370 -14.564 17.580 1.00 94.62 83 ASP A O 1
ATOM 614 N N . ARG A 1 84 ? -3.613 -14.581 16.191 1.00 96.88 84 ARG A N 1
ATOM 615 C CA . ARG A 1 84 ? -2.713 -15.392 17.031 1.00 96.88 84 ARG A CA 1
ATOM 616 C C . ARG A 1 84 ? -1.286 -14.819 17.033 1.00 96.88 84 ARG A C 1
ATOM 618 O O . ARG A 1 84 ? -0.351 -15.492 16.606 1.00 96.88 84 ARG A O 1
ATOM 625 N N . PRO A 1 85 ? -1.072 -13.592 17.547 1.00 92.38 85 PRO A N 1
ATOM 626 C CA . PRO A 1 85 ? 0.206 -12.870 17.438 1.00 92.38 85 PRO A CA 1
ATOM 627 C C . PRO A 1 85 ? 1.381 -13.506 18.212 1.00 92.38 85 PRO A C 1
ATOM 629 O O . PRO A 1 85 ? 2.526 -13.053 18.124 1.00 92.38 85 PRO A O 1
ATOM 632 N N . TRP A 1 86 ? 1.129 -14.557 18.993 1.00 96.56 86 TRP A N 1
ATOM 633 C CA . TRP A 1 86 ? 2.192 -15.374 19.579 1.00 96.56 86 TRP A CA 1
ATOM 634 C C . TRP A 1 86 ? 2.867 -16.298 18.551 1.00 96.56 86 TRP A C 1
ATOM 636 O O . TRP A 1 86 ? 4.023 -16.655 18.754 1.00 96.56 86 TRP A O 1
ATOM 646 N N . GLU A 1 87 ? 2.199 -16.640 17.446 1.00 97.75 87 GLU A N 1
ATOM 647 C CA . GLU A 1 87 ? 2.783 -17.341 16.295 1.00 97.75 87 GLU A CA 1
ATOM 648 C C . GLU A 1 87 ? 3.326 -16.302 15.300 1.00 97.75 87 GLU A C 1
ATOM 650 O O . GLU A 1 87 ? 2.553 -15.567 14.678 1.00 97.75 87 GLU A O 1
ATOM 655 N N . ARG A 1 88 ? 4.657 -16.202 15.176 1.00 96.06 88 ARG A N 1
ATOM 656 C CA . ARG A 1 88 ? 5.318 -15.143 14.395 1.00 96.06 88 ARG A CA 1
ATOM 657 C C . ARG A 1 88 ? 6.686 -15.533 13.828 1.00 96.06 88 ARG A C 1
ATOM 659 O O . ARG A 1 88 ? 7.330 -16.430 14.374 1.00 96.06 88 ARG A O 1
ATOM 666 N N . LEU A 1 89 ? 7.100 -14.819 12.777 1.00 92.12 89 LEU A N 1
ATOM 667 C CA . LEU A 1 89 ? 8.462 -14.743 12.229 1.00 92.12 89 LEU A CA 1
ATOM 668 C C . LEU A 1 89 ? 9.082 -13.384 12.576 1.00 92.12 89 LEU A C 1
ATOM 670 O O . LEU A 1 89 ? 8.369 -12.362 12.412 1.00 92.12 89 LEU A O 1
#

InterPro domains:
  IPR018959 Domain of unknown function DUF1989 [PF09347] (46-89)

Organism: Streptomyces turgidiscabies (strain Car8) (NCBI:txid698760)

Radius of gyration: 17.37 Å; chains: 1; bounding box: 39×47×34 Å

Sequence (89 aa):
MGTSTTYGARDHARAQEGAQAEAMPVVPAADWPAPPCAAGHLVWAETLAGGNYTHRVLARGTELRLTDLRGDACAHLLLFVADRPWERL

Foldseek 3Di:
DDCPDVVRVVVVVVVCPPPDDPWFKDVVNVVPPDPPPPLVDRRTDTHHDPPDDDDDDDDPPDDDDDDDPPPPDDDDDKDADPPGRVRID